Protein AF-A0A6G3SDF2-F1 (afdb_monomer_lite)

pLDDT: mean 78.61, std 18.71, range [36.88, 97.12]

Secondary structure (DSSP, 8-state):
---HHHHHHHHHHHHHHHTTSHHHHHHH-TT----TTTS--STT-HHHHHHHHHHHHHHHHHHTTSS---S-HHHHHHHHHHHHHHHHHHHHH-GGGHHHHHHHHHHHHHHHHSPPP---

Structure (mmCIF, N/CA/C/O backbone):
data_AF-A0A6G3SDF2-F1
#
_entry.id   AF-A0A6G3SDF2-F1
#
loop_
_atom_site.group_PDB
_atom_site.id
_atom_site.type_symbol
_atom_site.label_atom_id
_atom_site.label_alt_id
_atom_site.label_comp_id
_atom_site.label_asym_id
_atom_site.label_entity_id
_atom_site.label_seq_id
_atom_site.pdbx_PDB_ins_code
_atom_site.Cartn_x
_atom_site.Cartn_y
_atom_site.Cartn_z
_atom_site.occupancy
_atom_site.B_iso_or_equiv
_atom_site.auth_seq_id
_atom_site.auth_comp_id
_atom_site.auth_asym_id
_atom_site.auth_atom_id
_atom_site.pdbx_PDB_model_num
ATOM 1 N N . GLN A 1 1 ? -12.296 14.980 2.066 1.00 69.00 1 GLN A N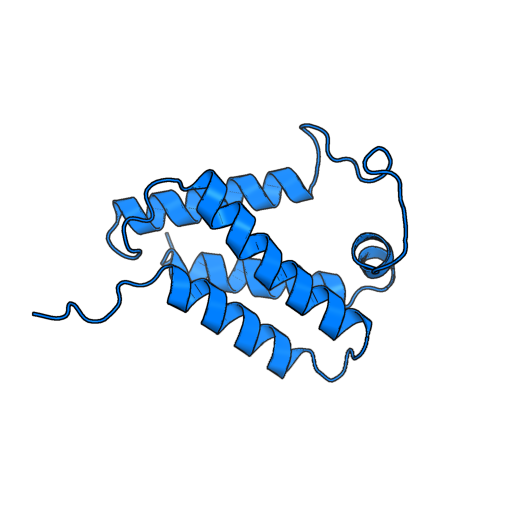 1
ATOM 2 C CA . GLN A 1 1 ? -11.162 14.096 1.736 1.00 69.00 1 GLN A CA 1
ATOM 3 C C . GLN A 1 1 ? -11.710 12.794 1.201 1.00 69.00 1 GLN A C 1
ATOM 5 O O . GLN A 1 1 ? -12.733 12.338 1.708 1.00 69.00 1 GLN A O 1
ATOM 10 N N . ASP A 1 2 ? -11.029 12.209 0.223 1.00 86.25 2 ASP A N 1
ATOM 11 C CA . ASP A 1 2 ? -11.375 10.892 -0.304 1.00 86.25 2 ASP A CA 1
ATOM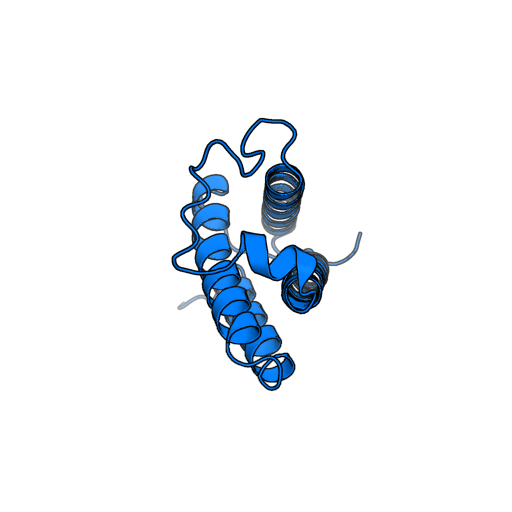 12 C C . ASP A 1 2 ? -11.320 9.805 0.788 1.00 86.25 2 ASP A C 1
ATOM 14 O O . ASP A 1 2 ? -10.647 9.981 1.820 1.00 86.25 2 ASP A O 1
ATOM 18 N N . PRO A 1 3 ? -12.034 8.680 0.602 1.00 92.94 3 PRO A N 1
ATOM 19 C CA . PRO A 1 3 ? -11.945 7.532 1.499 1.00 92.94 3 PRO A CA 1
ATOM 20 C C . PRO A 1 3 ? -10.492 7.083 1.690 1.00 92.94 3 PRO A C 1
ATOM 22 O O . PRO A 1 3 ? -9.693 7.108 0.750 1.00 92.94 3 PRO A O 1
ATOM 25 N N . ALA A 1 4 ? -10.129 6.655 2.898 1.00 92.19 4 ALA A N 1
ATOM 26 C CA . ALA A 1 4 ? -8.789 6.154 3.204 1.00 92.19 4 ALA A CA 1
ATOM 27 C C . ALA A 1 4 ? -8.423 4.971 2.299 1.00 92.19 4 ALA A C 1
ATOM 29 O O . ALA A 1 4 ? -7.331 4.937 1.739 1.00 92.19 4 ALA A O 1
ATOM 30 N N . ALA A 1 5 ? -9.379 4.070 2.049 1.00 92.25 5 ALA A N 1
ATOM 31 C CA . ALA A 1 5 ? -9.203 2.971 1.104 1.00 92.25 5 ALA A CA 1
ATOM 32 C C . ALA A 1 5 ? -8.868 3.462 -0.312 1.00 92.25 5 ALA A C 1
ATOM 34 O O . ALA A 1 5 ? -8.036 2.860 -0.979 1.00 92.25 5 ALA A O 1
ATOM 35 N N . GLN A 1 6 ? -9.494 4.549 -0.775 1.00 91.56 6 GLN A N 1
ATOM 36 C CA . GLN A 1 6 ? -9.240 5.099 -2.107 1.00 91.56 6 GLN A CA 1
ATOM 37 C C . GLN A 1 6 ? -7.842 5.717 -2.205 1.00 91.56 6 GLN A C 1
ATOM 39 O O . GLN A 1 6 ? -7.092 5.372 -3.113 1.00 91.56 6 GLN A O 1
ATOM 44 N N . ARG A 1 7 ? -7.454 6.530 -1.218 1.00 92.94 7 ARG A N 1
ATOM 45 C CA . ARG A 1 7 ? -6.099 7.097 -1.142 1.00 92.94 7 ARG A CA 1
ATOM 46 C C . ARG A 1 7 ? -5.026 6.010 -1.102 1.00 92.94 7 ARG A C 1
ATOM 48 O O . ARG A 1 7 ? -4.025 6.106 -1.802 1.00 92.94 7 ARG A O 1
ATOM 55 N N . LEU A 1 8 ? -5.252 4.934 -0.342 1.00 91.38 8 LEU A N 1
ATOM 56 C CA . LEU A 1 8 ? -4.317 3.808 -0.292 1.00 91.38 8 LEU A CA 1
ATOM 57 C C . LEU A 1 8 ? -4.190 3.108 -1.653 1.00 91.38 8 LEU A C 1
ATOM 59 O O . LEU A 1 8 ? -3.082 2.752 -2.043 1.00 91.38 8 LEU A O 1
ATOM 63 N N . ARG A 1 9 ? -5.297 2.944 -2.398 1.00 91.38 9 ARG A N 1
ATOM 64 C CA . ARG A 1 9 ? -5.264 2.383 -3.763 1.00 91.38 9 ARG A CA 1
ATOM 65 C C . ARG A 1 9 ? -4.377 3.203 -4.690 1.00 91.38 9 ARG A C 1
ATOM 67 O O . ARG A 1 9 ? -3.554 2.620 -5.386 1.00 91.38 9 ARG A O 1
ATOM 74 N N . GLU A 1 10 ? -4.536 4.519 -4.666 1.00 89.12 10 GLU A N 1
ATOM 75 C CA . GLU A 1 10 ? -3.771 5.443 -5.508 1.00 89.12 10 GLU A CA 1
ATOM 76 C C . GLU A 1 10 ? -2.276 5.400 -5.175 1.00 89.12 10 GLU A C 1
ATOM 78 O O . GLU A 1 10 ? -1.449 5.326 -6.082 1.00 89.12 10 GLU A O 1
ATOM 83 N N . ILE A 1 11 ? -1.921 5.349 -3.885 1.00 88.12 11 ILE A N 1
ATOM 84 C CA . ILE A 1 11 ? -0.525 5.194 -3.449 1.00 88.12 11 ILE A CA 1
ATOM 85 C C . ILE A 1 11 ? 0.057 3.867 -3.951 1.00 88.12 11 ILE A C 1
ATOM 87 O O . ILE A 1 11 ? 1.157 3.850 -4.504 1.00 88.12 11 ILE A O 1
ATOM 91 N N . ILE A 1 12 ? -0.668 2.756 -3.777 1.00 88.25 12 ILE A N 1
ATOM 92 C CA . ILE A 1 12 ? -0.218 1.428 -4.219 1.00 88.25 12 ILE A CA 1
ATOM 93 C C . ILE A 1 12 ? 0.041 1.425 -5.727 1.00 88.25 12 ILE A C 1
ATOM 95 O O . ILE A 1 12 ? 1.095 0.976 -6.174 1.00 88.25 12 ILE A O 1
ATOM 99 N N . GLU A 1 13 ? -0.911 1.930 -6.506 1.00 87.44 13 GLU A N 1
ATOM 100 C CA . GLU A 1 13 ? -0.826 1.957 -7.963 1.00 87.44 13 GLU A CA 1
ATOM 101 C C . GLU A 1 13 ? 0.334 2.832 -8.441 1.00 87.44 13 GLU A C 1
ATOM 103 O O . GLU A 1 13 ? 1.138 2.375 -9.252 1.00 87.44 13 GLU A O 1
ATOM 108 N N . ALA A 1 14 ? 0.507 4.021 -7.857 1.00 84.81 14 ALA A N 1
ATOM 109 C CA . ALA A 1 14 ? 1.626 4.904 -8.168 1.00 84.81 14 ALA A CA 1
ATOM 110 C C . ALA A 1 14 ? 2.987 4.252 -7.869 1.00 84.81 14 ALA A C 1
ATOM 112 O O . ALA A 1 14 ? 3.897 4.317 -8.696 1.00 84.81 14 ALA A O 1
ATOM 113 N N . VAL A 1 15 ? 3.134 3.582 -6.719 1.00 81.12 15 VAL A N 1
ATOM 114 C CA . VAL A 1 15 ? 4.386 2.901 -6.341 1.00 81.12 15 VAL A CA 1
ATOM 115 C C . VAL A 1 15 ? 4.691 1.731 -7.279 1.00 81.12 15 VAL A C 1
ATOM 117 O O . VAL A 1 15 ? 5.831 1.570 -7.718 1.00 81.12 15 VAL A O 1
ATOM 120 N N . LEU A 1 16 ? 3.692 0.914 -7.616 1.00 83.69 16 LEU A N 1
ATOM 121 C CA . LEU A 1 16 ? 3.897 -0.211 -8.530 1.00 83.69 16 LEU A CA 1
ATOM 122 C C . LEU A 1 16 ? 4.164 0.268 -9.957 1.00 83.69 16 LEU A C 1
ATOM 124 O O . LEU A 1 16 ? 5.027 -0.293 -10.629 1.00 83.69 16 LEU A O 1
ATOM 128 N N . GLN A 1 17 ? 3.487 1.318 -10.419 1.00 82.12 17 GLN A N 1
ATOM 129 C CA . GLN A 1 17 ? 3.744 1.906 -11.731 1.00 82.12 17 GLN A CA 1
ATOM 130 C C . GLN A 1 17 ? 5.161 2.479 -11.804 1.00 82.12 17 GLN A C 1
ATOM 132 O O . GLN A 1 17 ? 5.869 2.228 -12.776 1.00 82.12 17 GLN A O 1
ATOM 137 N N . ALA A 1 18 ? 5.628 3.139 -10.744 1.00 75.31 18 ALA A N 1
ATOM 138 C CA . ALA A 1 18 ? 7.008 3.597 -10.638 1.00 75.31 18 ALA A CA 1
ATOM 139 C C . ALA A 1 18 ? 8.018 2.434 -10.733 1.00 75.31 18 ALA A C 1
ATOM 141 O O . ALA A 1 18 ? 9.088 2.592 -11.309 1.00 75.31 18 ALA A O 1
ATOM 142 N N . SER A 1 19 ? 7.669 1.231 -10.262 1.00 69.50 19 SER A N 1
ATOM 143 C CA . SER A 1 19 ? 8.531 0.044 -10.403 1.00 69.50 19 SER A CA 1
ATOM 144 C C . SER A 1 19 ? 8.641 -0.512 -11.833 1.00 69.50 19 SER A C 1
ATOM 146 O O . SER A 1 19 ? 9.451 -1.403 -12.080 1.00 69.50 19 SER A O 1
ATOM 148 N N . THR A 1 20 ? 7.868 0.009 -12.792 1.00 71.62 20 THR A N 1
ATOM 149 C CA . THR A 1 20 ? 8.057 -0.290 -14.225 1.00 71.62 20 THR A CA 1
AT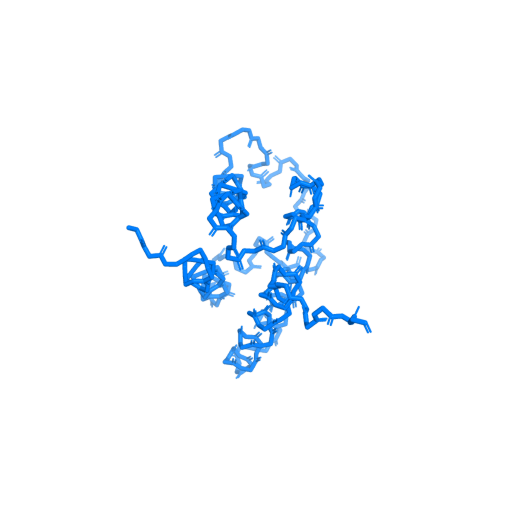OM 150 C C . THR A 1 20 ? 9.140 0.569 -14.878 1.00 71.62 20 THR A C 1
ATOM 152 O O . THR A 1 20 ? 9.598 0.225 -15.963 1.00 71.62 20 THR A O 1
ATOM 155 N N . ASP A 1 21 ? 9.574 1.649 -14.222 1.00 70.56 21 ASP A N 1
ATOM 156 C CA . ASP A 1 21 ? 10.656 2.502 -14.707 1.00 70.56 21 ASP A CA 1
ATOM 157 C C . ASP A 1 21 ? 12.011 1.827 -14.443 1.00 70.56 21 ASP A C 1
ATOM 159 O O . ASP A 1 21 ? 12.365 1.539 -13.293 1.00 70.56 21 ASP A O 1
ATOM 163 N N . ASP A 1 22 ? 12.780 1.585 -15.507 1.00 58.84 22 ASP A N 1
ATOM 164 C CA . ASP A 1 22 ? 14.103 0.951 -15.455 1.00 58.84 22 ASP A CA 1
ATOM 165 C C . ASP A 1 22 ? 15.065 1.661 -14.481 1.00 58.84 22 ASP A C 1
ATOM 167 O O . ASP A 1 22 ? 15.895 1.008 -13.840 1.00 58.84 22 ASP A O 1
ATOM 171 N N . ALA A 1 23 ? 14.939 2.984 -14.312 1.00 60.78 23 ALA A N 1
ATOM 172 C CA . ALA A 1 23 ? 15.759 3.753 -13.376 1.00 60.78 23 ALA A CA 1
ATOM 173 C C . ALA A 1 23 ? 15.409 3.456 -11.908 1.00 60.78 23 ALA A C 1
ATOM 175 O O . ALA A 1 23 ? 16.286 3.476 -11.041 1.00 60.78 23 ALA A O 1
ATOM 176 N N . LEU A 1 24 ? 14.143 3.142 -11.624 1.00 58.56 24 LEU A N 1
ATOM 177 C CA . LEU A 1 24 ? 13.659 2.825 -10.280 1.00 58.56 24 LEU A CA 1
ATOM 178 C C . LEU A 1 24 ? 13.775 1.332 -9.957 1.00 58.56 24 LEU A C 1
ATOM 180 O O . LEU A 1 24 ? 13.971 0.983 -8.793 1.00 58.56 24 LEU A O 1
ATOM 184 N N . GLN A 1 25 ? 13.763 0.443 -10.957 1.00 57.81 25 GLN A N 1
ATOM 185 C CA . GLN A 1 25 ? 13.995 -0.996 -10.761 1.00 57.81 25 GLN A CA 1
ATOM 186 C C . GLN A 1 25 ? 15.353 -1.326 -10.131 1.00 57.81 25 GLN A C 1
ATOM 188 O O . GLN A 1 25 ? 15.481 -2.347 -9.450 1.00 57.81 25 GLN A O 1
ATOM 193 N N . LEU A 1 26 ? 16.359 -0.467 -10.309 1.00 56.88 26 LEU A N 1
ATOM 194 C CA . LEU A 1 26 ? 17.665 -0.617 -9.659 1.00 56.88 26 LEU A CA 1
ATOM 195 C C . LEU A 1 26 ? 17.571 -0.556 -8.127 1.00 56.88 26 LEU A C 1
ATOM 197 O O . LEU A 1 26 ? 18.359 -1.209 -7.448 1.00 56.88 26 LEU A O 1
ATOM 201 N N . ILE A 1 27 ? 16.581 0.158 -7.585 1.00 55.09 27 ILE A N 1
ATOM 202 C CA . ILE A 1 27 ? 16.352 0.291 -6.140 1.00 55.09 27 ILE A CA 1
ATOM 203 C C . ILE A 1 27 ? 15.650 -0.956 -5.568 1.00 55.09 27 ILE A C 1
ATOM 205 O O . ILE A 1 27 ? 15.825 -1.287 -4.398 1.00 55.09 27 ILE A O 1
ATOM 209 N N . PHE A 1 28 ? 14.883 -1.683 -6.390 1.00 53.47 28 PHE A N 1
ATOM 210 C CA . PHE A 1 28 ? 14.035 -2.805 -5.957 1.00 53.47 28 PHE A CA 1
ATOM 211 C C . PHE A 1 28 ? 14.560 -4.195 -6.355 1.00 53.47 28 PHE A C 1
ATOM 213 O O . PHE A 1 28 ? 13.877 -5.197 -6.139 1.00 53.47 28 PHE A O 1
ATOM 220 N N . ARG A 1 29 ? 15.754 -4.291 -6.955 1.00 50.56 29 ARG A N 1
ATOM 221 C CA . ARG A 1 29 ? 16.294 -5.554 -7.480 1.00 50.56 29 ARG A CA 1
ATOM 222 C C . ARG A 1 29 ? 16.803 -6.480 -6.357 1.00 50.56 29 ARG A C 1
ATOM 224 O O . ARG A 1 29 ? 17.720 -6.097 -5.627 1.00 50.56 29 ARG A O 1
ATOM 231 N N . PRO A 1 30 ? 16.318 -7.733 -6.246 1.00 43.12 30 PRO A N 1
ATOM 232 C CA . PRO A 1 30 ? 16.881 -8.694 -5.303 1.00 43.12 30 PRO A CA 1
ATOM 233 C C . PRO A 1 30 ? 18.305 -9.079 -5.735 1.00 43.12 30 PRO A C 1
ATOM 235 O O . PRO A 1 30 ? 18.522 -9.504 -6.869 1.00 43.12 30 PRO A O 1
ATOM 238 N N . GLY A 1 31 ? 19.283 -8.908 -4.840 1.00 39.19 31 GLY A N 1
ATOM 239 C CA . GLY A 1 31 ? 20.705 -9.177 -5.105 1.00 39.19 31 GLY A CA 1
ATOM 240 C C . GLY A 1 31 ? 21.542 -7.949 -5.481 1.00 39.19 31 GLY A C 1
ATOM 241 O O . GLY A 1 31 ? 22.768 -8.051 -5.513 1.00 39.19 31 GLY A O 1
ATOM 242 N N . PHE A 1 32 ? 20.926 -6.777 -5.681 1.00 39.75 32 PHE A N 1
ATOM 243 C CA . PHE A 1 32 ? 21.651 -5.514 -5.558 1.00 39.75 32 PHE A CA 1
ATOM 244 C C . PHE A 1 32 ? 21.824 -5.224 -4.066 1.00 39.75 32 PHE A C 1
ATOM 246 O O . PHE A 1 32 ? 20.971 -4.622 -3.421 1.00 39.75 32 PHE A O 1
ATOM 253 N N . ASN A 1 33 ? 22.948 -5.672 -3.508 1.00 39.62 33 ASN A N 1
ATOM 254 C CA . ASN A 1 33 ? 23.480 -5.098 -2.279 1.00 39.62 33 ASN A CA 1
ATOM 255 C C . ASN A 1 33 ? 23.961 -3.673 -2.597 1.00 39.62 33 ASN A C 1
ATOM 257 O O . ASN A 1 33 ? 25.162 -3.415 -2.589 1.00 39.62 33 ASN A O 1
ATOM 261 N N . LEU A 1 34 ? 23.045 -2.742 -2.878 1.00 39.91 34 LEU A N 1
ATOM 262 C CA . LEU A 1 34 ? 23.302 -1.386 -2.420 1.00 39.91 34 LEU A CA 1
ATOM 263 C C . LEU A 1 34 ? 23.380 -1.543 -0.901 1.00 39.91 34 LEU A C 1
ATOM 265 O O . LEU A 1 34 ? 22.408 -2.021 -0.301 1.00 39.91 34 LEU A O 1
ATOM 269 N N . PRO A 1 35 ? 24.534 -1.285 -0.263 1.00 36.88 35 PRO A N 1
ATOM 270 C CA . PRO A 1 35 ? 24.565 -1.284 1.184 1.00 36.88 35 PRO A CA 1
ATOM 271 C C . PRO A 1 35 ? 23.443 -0.343 1.632 1.00 36.88 35 PRO A C 1
ATOM 273 O O . PRO A 1 35 ? 23.179 0.663 0.977 1.00 36.88 35 PRO A O 1
ATOM 276 N N . VAL A 1 36 ? 22.743 -0.671 2.716 1.00 46.97 36 VAL A N 1
ATOM 277 C CA . VAL A 1 36 ? 21.608 0.118 3.248 1.00 46.97 36 VAL A CA 1
ATOM 278 C C . VAL A 1 36 ? 21.960 1.619 3.417 1.00 46.97 36 VAL A C 1
ATOM 280 O O . VAL A 1 36 ? 21.083 2.459 3.567 1.00 46.97 36 VAL A O 1
ATOM 283 N N . THR A 1 37 ? 23.250 1.960 3.338 1.00 39.59 37 THR A N 1
ATOM 284 C CA . THR A 1 37 ? 23.856 3.292 3.276 1.00 39.59 37 THR A CA 1
ATOM 285 C C . THR A 1 37 ? 23.752 4.057 1.942 1.00 39.59 37 THR A C 1
ATOM 287 O O . THR A 1 37 ? 23.987 5.260 1.965 1.00 39.59 37 THR A O 1
ATOM 290 N N . GLU A 1 38 ? 23.454 3.429 0.797 1.00 40.91 38 GLU A N 1
ATOM 291 C CA . GLU A 1 38 ? 23.396 4.092 -0.530 1.00 40.91 38 GLU A CA 1
ATOM 292 C C . GLU A 1 38 ? 21.978 4.292 -1.076 1.00 40.91 38 GLU A C 1
ATOM 294 O O . GLU A 1 38 ? 21.756 5.154 -1.926 1.00 40.91 38 GLU A O 1
ATOM 299 N N . VAL A 1 39 ? 20.989 3.573 -0.544 1.00 47.28 39 VAL A N 1
ATOM 300 C CA . VAL A 1 39 ? 19.621 4.096 -0.570 1.00 47.28 39 VAL A CA 1
ATOM 301 C C . VAL A 1 39 ? 19.617 5.213 0.470 1.00 47.28 39 VAL A C 1
ATOM 303 O O . VAL A 1 39 ? 20.056 4.959 1.594 1.00 47.28 39 VAL A O 1
ATOM 306 N N . PRO A 1 40 ? 19.174 6.446 0.164 1.00 45.44 40 PRO A N 1
ATOM 307 C CA . PRO A 1 40 ? 18.993 7.449 1.199 1.00 45.44 40 PRO A CA 1
ATOM 308 C C . PRO A 1 40 ? 17.886 6.921 2.112 1.00 45.44 40 PRO A C 1
ATOM 310 O O . PRO A 1 40 ? 16.723 7.159 1.853 1.00 45.44 40 PRO A O 1
ATOM 313 N N . MET A 1 41 ? 18.234 6.120 3.120 1.00 42.78 41 MET A N 1
ATOM 314 C CA . MET A 1 41 ? 17.354 5.561 4.157 1.00 42.78 41 MET A CA 1
ATOM 315 C C . MET A 1 41 ? 17.314 6.486 5.383 1.00 42.78 41 MET A C 1
ATOM 317 O O . MET A 1 41 ? 16.754 6.150 6.424 1.00 42.78 41 MET A O 1
ATOM 321 N N . GLY A 1 42 ? 17.938 7.662 5.263 1.00 43.09 42 GLY A N 1
ATOM 322 C CA . GLY A 1 42 ? 17.906 8.724 6.255 1.00 43.09 42 GLY A CA 1
ATOM 323 C C . GLY A 1 42 ? 16.525 9.384 6.375 1.00 43.09 42 GLY A C 1
ATOM 324 O O . GLY A 1 42 ? 15.592 9.050 5.642 1.00 43.09 42 GLY A O 1
ATOM 325 N N . PRO A 1 43 ? 16.372 10.337 7.308 1.00 45.88 43 PRO A N 1
ATOM 326 C CA . PRO A 1 43 ? 15.132 11.097 7.495 1.00 45.88 43 PRO A CA 1
ATOM 327 C C . PRO A 1 43 ? 14.602 11.764 6.218 1.00 45.88 43 PRO A C 1
ATOM 329 O O . PRO A 1 43 ? 13.390 11.893 6.088 1.00 45.88 43 PRO A O 1
ATOM 332 N N . ASP A 1 44 ? 15.476 12.062 5.256 1.00 50.12 44 ASP A N 1
ATOM 333 C CA . ASP A 1 44 ? 15.136 12.719 3.988 1.00 50.12 44 ASP A CA 1
ATOM 334 C C . ASP A 1 44 ? 14.877 11.741 2.820 1.00 50.12 44 ASP A C 1
ATOM 336 O O . ASP A 1 44 ? 14.893 12.126 1.651 1.00 50.12 44 ASP A O 1
ATOM 340 N N . SER A 1 45 ? 14.656 10.453 3.109 1.00 52.81 45 SER A N 1
ATOM 341 C CA . SER A 1 45 ? 14.338 9.449 2.091 1.00 52.81 45 SER A CA 1
ATOM 342 C C . SER A 1 45 ? 12.985 9.707 1.414 1.00 52.81 45 SER A C 1
ATOM 344 O O . SER A 1 45 ? 11.974 9.804 2.121 1.00 52.81 45 SER A O 1
ATOM 346 N N . PRO A 1 46 ? 12.887 9.663 0.072 1.00 61.38 46 PRO A N 1
ATOM 347 C CA . PRO A 1 46 ? 11.591 9.678 -0.609 1.00 61.38 46 PRO A CA 1
ATOM 348 C C . PRO A 1 46 ? 10.715 8.473 -0.219 1.00 61.38 46 PRO A C 1
ATOM 350 O O . PRO A 1 46 ? 9.495 8.598 -0.146 1.00 61.38 46 PRO A O 1
ATOM 353 N N . PHE A 1 47 ? 11.319 7.331 0.133 1.00 64.62 47 PHE A N 1
ATOM 354 C CA . PHE A 1 47 ? 10.588 6.167 0.646 1.00 64.62 47 PHE A CA 1
ATOM 355 C C . PHE A 1 47 ? 9.999 6.413 2.030 1.00 64.62 47 PHE A C 1
ATOM 357 O O . PHE A 1 47 ? 8.869 6.014 2.299 1.00 64.62 47 PHE A O 1
ATOM 364 N N . ARG A 1 48 ? 10.728 7.114 2.902 1.00 67.62 48 ARG A N 1
ATOM 365 C CA . ARG A 1 48 ? 10.227 7.460 4.234 1.00 67.62 48 ARG A CA 1
ATOM 366 C C . ARG A 1 48 ? 9.051 8.428 4.150 1.00 67.62 48 ARG A C 1
ATOM 368 O O . ARG A 1 48 ? 8.091 8.249 4.888 1.00 67.62 48 ARG A O 1
ATOM 375 N N . ALA A 1 49 ? 9.088 9.396 3.233 1.00 69.62 49 ALA A N 1
ATOM 376 C CA . ALA A 1 49 ? 7.960 10.298 3.000 1.00 69.62 49 ALA A CA 1
ATOM 377 C C . ALA A 1 49 ? 6.690 9.535 2.572 1.00 69.62 49 ALA A C 1
ATOM 379 O O . ALA A 1 49 ? 5.605 9.819 3.076 1.00 69.62 49 ALA A O 1
ATOM 380 N N . ILE A 1 50 ? 6.832 8.521 1.708 1.00 76.06 50 ILE A N 1
ATOM 381 C CA . ILE A 1 50 ? 5.721 7.638 1.320 1.00 76.06 50 ILE A CA 1
ATOM 382 C C . ILE A 1 50 ? 5.223 6.834 2.526 1.00 76.06 50 ILE A C 1
ATOM 384 O O . ILE A 1 50 ? 4.018 6.771 2.748 1.00 76.06 50 ILE A O 1
ATOM 388 N N . MET A 1 51 ? 6.122 6.262 3.331 1.00 77.38 51 MET A N 1
ATOM 389 C CA . MET A 1 51 ? 5.749 5.483 4.519 1.00 77.38 51 MET A CA 1
ATOM 390 C C . MET A 1 51 ? 4.991 6.327 5.547 1.00 77.38 51 MET A C 1
ATOM 392 O O . MET A 1 51 ? 3.926 5.915 5.993 1.00 77.38 51 MET A O 1
ATOM 396 N N . VAL A 1 52 ? 5.475 7.536 5.848 1.00 82.38 52 VAL A N 1
ATOM 397 C CA . VAL A 1 52 ? 4.780 8.491 6.728 1.00 82.38 52 VAL A CA 1
ATOM 398 C C . VAL A 1 52 ? 3.390 8.808 6.182 1.00 82.38 52 VAL A C 1
ATOM 400 O O . VAL A 1 52 ? 2.411 8.766 6.922 1.00 82.38 52 VAL A O 1
ATOM 403 N N . HIS A 1 53 ? 3.278 9.052 4.875 1.00 84.31 53 HIS A N 1
ATOM 404 C CA . HIS A 1 53 ? 1.985 9.323 4.260 1.00 84.31 53 HIS A CA 1
ATOM 405 C C . HIS A 1 53 ? 1.026 8.125 4.351 1.00 84.31 53 HIS A C 1
ATOM 407 O O . HIS A 1 53 ? -0.151 8.304 4.656 1.00 84.31 53 HIS A O 1
ATOM 413 N N . VAL A 1 54 ? 1.513 6.898 4.137 1.00 89.12 54 VAL A N 1
ATOM 414 C CA . VAL A 1 54 ? 0.708 5.677 4.299 1.00 89.12 54 VAL A CA 1
ATOM 415 C C . VAL A 1 54 ? 0.258 5.511 5.749 1.00 89.12 54 VAL A C 1
ATOM 417 O O . VAL A 1 54 ? -0.918 5.228 5.978 1.00 89.12 54 VAL A O 1
ATOM 420 N N . GLU A 1 55 ? 1.142 5.730 6.725 1.00 93.06 55 GLU A N 1
ATOM 421 C CA . GLU A 1 55 ? 0.769 5.699 8.142 1.00 93.06 55 GLU A CA 1
ATOM 422 C C . GLU A 1 55 ? -0.338 6.709 8.464 1.00 93.06 55 GLU A C 1
ATOM 424 O O . GLU A 1 55 ? -1.295 6.362 9.156 1.00 93.06 55 GLU A O 1
ATOM 429 N N . ASP A 1 56 ? -0.253 7.931 7.935 1.00 93.25 56 ASP A N 1
ATOM 430 C CA . ASP A 1 56 ? -1.278 8.957 8.139 1.00 93.25 56 ASP A CA 1
ATOM 431 C C . ASP A 1 56 ? -2.626 8.552 7.534 1.00 93.25 56 ASP A C 1
ATOM 433 O O . ASP A 1 56 ? -3.669 8.735 8.167 1.00 93.25 56 ASP A O 1
ATOM 437 N N . VAL A 1 57 ? -2.630 7.942 6.343 1.00 94.25 57 VAL A N 1
ATOM 438 C CA . VAL A 1 57 ? -3.866 7.428 5.731 1.00 94.25 57 VAL A CA 1
ATOM 439 C C . VAL A 1 57 ? -4.450 6.274 6.550 1.00 94.25 57 VAL A C 1
ATOM 441 O O . VAL A 1 57 ? -5.671 6.209 6.709 1.00 94.25 57 VAL A O 1
ATOM 444 N N . VAL A 1 58 ? -3.616 5.385 7.103 1.00 94.75 58 VAL A N 1
ATOM 445 C CA . VAL A 1 58 ? -4.077 4.295 7.979 1.00 94.75 58 VAL A CA 1
ATOM 446 C C . VAL A 1 58 ? -4.686 4.855 9.265 1.00 94.75 58 VAL A C 1
ATOM 448 O O . VAL A 1 58 ? -5.804 4.473 9.613 1.00 94.75 58 VAL A O 1
ATOM 451 N N . ARG A 1 59 ? -4.014 5.806 9.928 1.00 95.25 59 ARG A N 1
ATOM 452 C CA . ARG A 1 59 ? -4.530 6.465 11.142 1.00 95.25 59 ARG A CA 1
ATOM 453 C C . ARG A 1 59 ? -5.853 7.180 10.885 1.00 95.25 59 ARG A C 1
ATOM 455 O O . ARG A 1 59 ? -6.784 7.024 11.671 1.00 95.25 59 ARG A O 1
ATOM 462 N N . ASP A 1 60 ? -5.963 7.923 9.785 1.00 95.00 60 ASP A N 1
ATOM 463 C CA . ASP A 1 60 ? -7.208 8.612 9.423 1.00 95.00 60 ASP A CA 1
ATOM 464 C C . ASP A 1 60 ? -8.335 7.615 9.115 1.00 95.00 60 ASP A C 1
ATOM 466 O O . ASP A 1 60 ? -9.462 7.775 9.584 1.00 95.00 60 ASP A O 1
ATOM 470 N N . GLY A 1 61 ? -8.031 6.537 8.387 1.00 94.12 61 GLY A N 1
ATOM 471 C CA . GLY A 1 61 ? -8.992 5.468 8.118 1.00 94.12 61 GLY A CA 1
ATOM 472 C C . GLY A 1 61 ? -9.497 4.792 9.395 1.00 94.12 61 GLY A C 1
ATOM 473 O O . GLY A 1 61 ? -10.695 4.531 9.508 1.00 94.12 61 GLY A O 1
ATOM 474 N N . MET A 1 62 ? -8.625 4.571 10.382 1.00 94.88 62 MET A N 1
ATOM 475 C CA . MET A 1 62 ? -9.015 4.068 11.705 1.00 94.88 62 MET A CA 1
ATOM 476 C C . MET A 1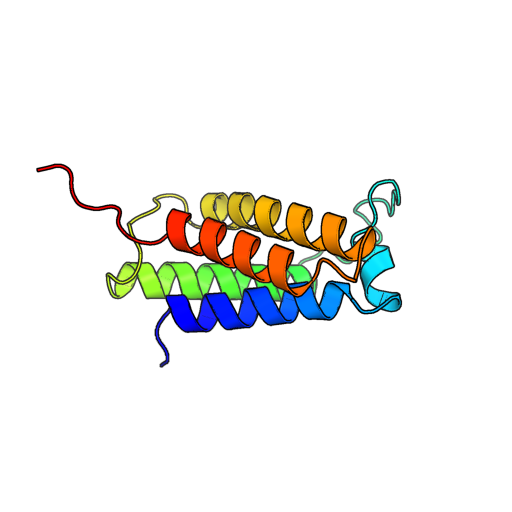 62 ? -9.893 5.073 12.458 1.00 94.88 62 MET A C 1
ATOM 478 O O . MET A 1 62 ? -10.958 4.706 12.952 1.00 94.88 62 MET A O 1
ATOM 482 N N . ALA A 1 63 ? -9.487 6.346 12.511 1.00 94.25 63 ALA A N 1
ATOM 483 C CA . ALA A 1 63 ? -10.223 7.403 13.208 1.00 94.25 63 ALA A CA 1
ATOM 484 C C . ALA A 1 63 ? -11.638 7.612 12.638 1.00 94.25 63 ALA A C 1
ATOM 486 O O . ALA A 1 63 ? -12.564 7.967 13.366 1.00 94.25 63 ALA A O 1
ATOM 487 N N . ARG A 1 64 ? -11.813 7.356 11.338 1.00 92.12 64 ARG A N 1
ATOM 488 C CA . ARG A 1 64 ? -13.092 7.457 10.621 1.0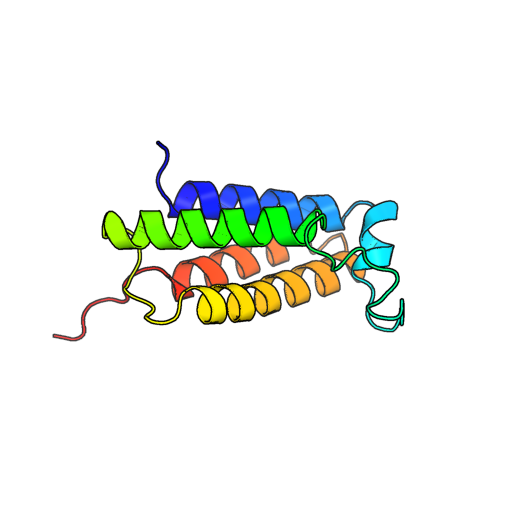0 92.12 64 ARG A CA 1
ATOM 489 C C . ARG A 1 64 ? -13.895 6.152 10.604 1.00 92.12 64 ARG A C 1
ATOM 491 O O . ARG A 1 64 ? -14.991 6.132 10.051 1.00 92.12 64 ARG A O 1
ATOM 498 N N . GLY A 1 65 ? -13.370 5.072 11.188 1.00 92.25 65 GLY A N 1
ATOM 499 C CA . GLY A 1 65 ? -14.011 3.754 11.209 1.00 92.25 65 GLY A CA 1
ATOM 500 C C . GLY A 1 65 ? -14.029 3.028 9.858 1.00 92.25 65 GLY A C 1
ATOM 501 O O . GLY A 1 65 ? -14.741 2.038 9.713 1.00 92.25 65 GLY A O 1
ATOM 502 N N . GLU A 1 66 ? -13.261 3.502 8.875 1.00 93.50 66 GLU A N 1
ATOM 503 C CA . GLU A 1 66 ? -13.115 2.870 7.557 1.00 93.50 66 GLU A CA 1
ATOM 504 C C . GLU A 1 66 ? -12.177 1.657 7.607 1.00 93.50 66 GLU A C 1
ATOM 506 O O . GLU A 1 66 ? -12.377 0.679 6.884 1.00 93.50 66 GLU A O 1
ATOM 511 N N . PHE A 1 67 ? -11.164 1.712 8.475 1.00 95.00 67 PHE A N 1
ATOM 512 C CA . PHE A 1 67 ? -10.250 0.609 8.751 1.00 95.00 67 PHE A CA 1
ATOM 513 C C . PHE A 1 67 ? -10.482 0.042 10.151 1.00 95.00 67 PHE A C 1
ATOM 515 O O . PHE A 1 67 ? -10.967 0.723 11.058 1.00 95.00 67 PHE A O 1
ATOM 522 N N . ARG A 1 68 ? -10.143 -1.236 10.323 1.00 94.12 68 ARG A N 1
ATOM 523 C CA . ARG A 1 68 ? -10.100 -1.879 11.636 1.00 94.12 68 ARG A CA 1
ATOM 524 C C . ARG A 1 68 ? -8.991 -1.264 12.484 1.00 94.12 68 ARG A C 1
ATOM 526 O O . ARG A 1 68 ? -8.005 -0.761 11.949 1.00 94.12 68 ARG A O 1
ATOM 533 N N . ASP A 1 69 ? -9.133 -1.365 13.799 1.00 94.38 69 ASP A N 1
ATOM 534 C CA . ASP A 1 69 ? -8.028 -1.056 14.698 1.00 94.38 69 ASP A CA 1
ATOM 535 C C . ASP A 1 69 ? -6.926 -2.113 14.524 1.00 94.38 69 ASP A C 1
ATOM 537 O O . ASP A 1 69 ? -7.167 -3.313 14.679 1.00 94.38 69 ASP A O 1
ATOM 541 N N . VAL A 1 70 ? -5.737 -1.662 14.128 1.00 93.38 70 VAL A N 1
ATOM 542 C CA . VAL A 1 70 ? -4.555 -2.509 13.919 1.00 93.38 70 VAL A CA 1
ATOM 543 C C . VAL A 1 70 ? -3.585 -2.466 15.105 1.00 93.38 70 VAL A C 1
ATOM 545 O O . VAL A 1 70 ? -2.588 -3.187 15.091 1.00 93.38 70 VAL A O 1
ATOM 548 N N . GLY A 1 71 ? -3.866 -1.659 16.136 1.00 92.75 71 GLY A N 1
ATOM 549 C CA . GLY A 1 71 ? -3.007 -1.464 17.301 1.00 92.75 71 GLY A CA 1
ATOM 550 C C . GLY A 1 71 ? -1.714 -0.722 16.955 1.00 92.75 71 GLY A C 1
ATOM 551 O O . GLY A 1 71 ? -1.643 0.503 17.042 1.00 92.75 71 GLY A O 1
ATOM 552 N N . ASP A 1 72 ? -0.685 -1.466 16.553 1.00 94.62 72 ASP A N 1
ATOM 553 C CA . ASP A 1 72 ? 0.624 -0.922 16.183 1.00 94.62 72 ASP A CA 1
ATOM 554 C C . ASP A 1 72 ? 0.636 -0.516 14.700 1.00 94.62 72 ASP A C 1
ATOM 556 O O . ASP A 1 72 ? 0.897 -1.324 13.805 1.00 94.62 72 ASP A O 1
ATOM 560 N N . VAL A 1 73 ? 0.298 0.750 14.433 1.00 93.81 73 VAL A N 1
ATOM 561 C CA . VAL A 1 73 ? 0.252 1.297 13.067 1.00 93.81 73 VAL A CA 1
ATOM 562 C C . VAL A 1 73 ? 1.617 1.241 12.366 1.00 93.81 73 VAL A C 1
ATOM 564 O O . VAL A 1 73 ? 1.643 0.760 11.232 1.00 93.81 73 VAL A O 1
ATOM 567 N N . PRO A 1 74 ? 2.738 1.685 12.975 1.00 90.19 74 PRO A N 1
ATOM 568 C CA . PRO A 1 74 ? 4.059 1.543 12.360 1.00 90.19 74 PRO A CA 1
ATOM 569 C C . PRO A 1 74 ? 4.375 0.108 11.922 1.00 90.19 74 PRO A C 1
ATOM 571 O O . PRO A 1 74 ? 4.737 -0.107 10.763 1.00 90.19 74 PRO A O 1
ATOM 574 N N . LEU A 1 75 ? 4.158 -0.881 12.797 1.00 91.50 75 LEU A N 1
ATOM 575 C CA . LEU A 1 75 ? 4.382 -2.288 12.456 1.00 91.50 75 LEU A CA 1
ATOM 576 C C . LEU A 1 75 ? 3.447 -2.760 11.335 1.00 91.50 75 LEU A C 1
ATOM 578 O O . LEU A 1 75 ? 3.880 -3.454 10.415 1.00 91.50 75 LEU A O 1
ATOM 582 N N . ALA A 1 76 ? 2.166 -2.384 11.380 1.00 93.38 76 ALA A N 1
ATOM 583 C CA . ALA A 1 76 ? 1.215 -2.737 10.331 1.00 93.38 76 ALA A CA 1
ATOM 584 C C . ALA A 1 76 ? 1.669 -2.203 8.963 1.00 93.38 76 ALA A C 1
ATOM 586 O O . ALA A 1 76 ? 1.656 -2.943 7.980 1.00 93.38 76 ALA A O 1
ATOM 587 N N . VAL A 1 77 ? 2.123 -0.951 8.894 1.00 90.62 77 VAL A N 1
ATOM 588 C CA . VAL A 1 77 ? 2.624 -0.356 7.647 1.00 90.62 77 VAL A CA 1
ATOM 589 C C . VAL A 1 77 ? 3.930 -1.016 7.193 1.00 90.62 77 VAL A C 1
ATOM 591 O O . VAL A 1 77 ? 4.087 -1.276 5.998 1.00 90.62 77 VAL A O 1
ATOM 594 N N . GLU A 1 78 ? 4.829 -1.379 8.111 1.00 87.88 78 GLU A N 1
ATOM 595 C CA . GLU A 1 78 ? 6.037 -2.151 7.790 1.00 87.88 78 GLU A CA 1
ATOM 596 C C . GLU A 1 78 ? 5.693 -3.510 7.155 1.00 87.88 78 GLU A C 1
ATOM 598 O O . GLU A 1 78 ? 6.229 -3.857 6.100 1.00 87.88 78 GLU A O 1
ATOM 603 N N . LEU A 1 79 ? 4.731 -4.250 7.710 1.00 92.19 79 LEU A N 1
ATOM 604 C CA . LEU A 1 79 ? 4.279 -5.526 7.144 1.00 92.19 79 LEU A CA 1
ATOM 605 C C . LEU A 1 79 ? 3.651 -5.355 5.751 1.00 92.19 79 LEU A C 1
ATOM 607 O O . LEU A 1 79 ? 3.948 -6.124 4.832 1.00 92.19 79 LEU A O 1
ATOM 611 N N . LEU A 1 80 ? 2.824 -4.323 5.563 1.00 91.25 80 LEU A N 1
ATOM 612 C CA . LEU A 1 80 ? 2.225 -3.998 4.264 1.00 91.25 80 LEU A CA 1
ATOM 613 C C . LEU A 1 80 ? 3.283 -3.607 3.223 1.00 91.25 80 LEU A C 1
ATOM 615 O O . LEU A 1 80 ? 3.142 -3.948 2.045 1.00 91.25 80 LEU A O 1
ATOM 619 N N . SER A 1 81 ? 4.377 -2.968 3.644 1.00 85.12 81 SER A N 1
ATOM 620 C CA . SER A 1 81 ? 5.512 -2.674 2.763 1.00 85.12 81 SER A CA 1
ATOM 621 C C . SER A 1 81 ? 6.161 -3.950 2.202 1.00 85.12 81 SER A C 1
ATOM 623 O O . SER A 1 81 ? 6.607 -3.962 1.053 1.00 85.12 81 SER A O 1
ATOM 625 N N . GLY A 1 82 ? 6.122 -5.061 2.948 1.00 86.06 82 GLY A N 1
ATOM 626 C CA . GLY A 1 82 ? 6.556 -6.374 2.467 1.00 86.06 82 GLY A CA 1
ATOM 627 C C . GLY A 1 82 ? 5.706 -6.896 1.303 1.00 86.06 82 GLY A C 1
ATOM 628 O O . GLY A 1 82 ? 6.246 -7.412 0.323 1.00 86.06 82 GLY A O 1
ATOM 629 N N . VAL A 1 83 ? 4.383 -6.698 1.357 1.00 92.00 83 VAL A N 1
ATOM 630 C CA . VAL A 1 83 ? 3.461 -7.049 0.259 1.00 92.00 83 VAL A CA 1
ATOM 631 C C . VAL A 1 83 ? 3.757 -6.205 -0.983 1.00 92.00 83 VAL A C 1
ATOM 633 O O . VAL A 1 83 ? 3.815 -6.731 -2.098 1.00 92.00 83 VAL A O 1
ATOM 636 N N . MET A 1 84 ? 3.992 -4.904 -0.792 1.00 87.69 84 MET A N 1
ATOM 637 C CA . MET A 1 84 ? 4.375 -3.989 -1.870 1.00 87.69 84 MET A CA 1
ATOM 638 C C . MET A 1 84 ? 5.681 -4.422 -2.536 1.00 87.69 84 MET A C 1
ATOM 640 O O . MET A 1 84 ? 5.729 -4.537 -3.760 1.00 87.69 84 MET A O 1
ATOM 644 N N . ARG A 1 85 ? 6.709 -4.734 -1.739 1.00 84.50 85 ARG A N 1
ATOM 645 C CA . ARG A 1 85 ? 8.009 -5.211 -2.224 1.00 84.50 85 ARG A CA 1
ATOM 646 C C . ARG A 1 85 ? 7.890 -6.500 -3.037 1.00 84.50 85 ARG A C 1
ATOM 648 O O . ARG A 1 85 ? 8.482 -6.606 -4.104 1.00 84.50 85 ARG A O 1
ATOM 655 N N . ALA A 1 86 ? 7.096 -7.467 -2.580 1.00 87.62 86 ALA A N 1
ATOM 656 C CA . ALA A 1 86 ? 6.862 -8.690 -3.347 1.00 87.62 86 ALA A CA 1
ATOM 657 C C . ALA A 1 86 ? 6.208 -8.399 -4.716 1.00 87.62 86 ALA A C 1
ATOM 659 O O . ALA A 1 86 ? 6.523 -9.054 -5.715 1.00 87.62 86 ALA A O 1
ATOM 660 N N . GLY A 1 87 ? 5.323 -7.397 -4.771 1.00 89.75 87 GLY A N 1
ATOM 661 C CA . GLY A 1 87 ? 4.717 -6.909 -6.009 1.00 89.75 87 GLY A CA 1
ATOM 662 C C . GLY A 1 87 ? 5.735 -6.269 -6.957 1.00 89.75 87 GLY A C 1
ATOM 663 O O . GLY A 1 87 ? 5.818 -6.671 -8.120 1.00 89.75 87 GLY A O 1
ATOM 664 N N . THR A 1 88 ? 6.551 -5.333 -6.466 1.00 84.50 88 THR A N 1
ATOM 665 C CA . THR A 1 88 ? 7.585 -4.668 -7.281 1.00 84.50 88 THR A CA 1
ATOM 666 C C . THR A 1 88 ? 8.623 -5.664 -7.803 1.00 84.50 88 THR A C 1
ATOM 668 O O . THR A 1 88 ? 8.969 -5.632 -8.981 1.00 84.50 88 THR A O 1
ATOM 671 N N . GLU A 1 89 ? 9.052 -6.627 -6.982 1.00 84.00 89 GLU A N 1
ATOM 672 C CA . GLU A 1 89 ? 9.981 -7.691 -7.386 1.00 84.00 89 GLU A CA 1
ATOM 673 C C . GLU A 1 89 ? 9.400 -8.619 -8.468 1.00 84.00 89 GLU A C 1
ATOM 675 O O . GLU A 1 89 ? 10.140 -9.183 -9.280 1.00 84.00 89 GLU A O 1
ATOM 680 N N . ARG A 1 90 ? 8.079 -8.836 -8.487 1.00 89.12 90 ARG A N 1
ATOM 681 C CA . ARG A 1 90 ? 7.419 -9.598 -9.557 1.00 89.12 90 ARG A CA 1
ATOM 682 C C . ARG A 1 90 ? 7.358 -8.788 -10.849 1.00 89.12 90 ARG A C 1
ATOM 684 O O . ARG A 1 90 ? 7.724 -9.329 -11.887 1.00 89.12 90 ARG A O 1
ATOM 691 N N . ILE A 1 91 ? 6.961 -7.520 -10.773 1.00 87.31 91 ILE A N 1
ATOM 692 C CA . ILE A 1 91 ? 6.880 -6.612 -11.929 1.00 87.31 91 ILE A CA 1
ATOM 693 C C . ILE A 1 91 ? 8.257 -6.416 -12.571 1.00 87.31 91 ILE A C 1
ATOM 695 O O . ILE A 1 91 ? 8.376 -6.498 -13.788 1.00 87.31 91 ILE A O 1
ATOM 699 N N . GLY A 1 92 ? 9.312 -6.259 -11.768 1.00 82.88 92 GLY A N 1
ATOM 700 C CA . GLY A 1 92 ? 10.679 -6.149 -12.283 1.00 82.88 92 GLY A CA 1
ATOM 701 C C . GLY A 1 92 ? 11.184 -7.413 -12.993 1.00 82.88 92 GLY A C 1
ATOM 702 O O . GLY A 1 92 ? 12.064 -7.334 -13.845 1.00 82.88 92 GLY A O 1
ATOM 703 N N . ARG A 1 93 ? 10.636 -8.596 -12.673 1.00 86.19 93 ARG A N 1
ATOM 704 C CA . ARG A 1 93 ? 10.950 -9.857 -13.377 1.00 86.19 93 ARG A CA 1
ATOM 705 C C . ARG A 1 93 ? 10.073 -10.091 -14.603 1.00 86.19 93 ARG A C 1
ATOM 707 O O . ARG A 1 93 ? 10.534 -10.710 -15.557 1.00 86.19 93 ARG A O 1
ATOM 714 N N . ASP A 1 94 ? 8.822 -9.651 -14.546 1.00 88.94 94 ASP A N 1
ATOM 715 C CA . ASP A 1 94 ? 7.817 -9.829 -15.588 1.00 88.94 94 ASP A CA 1
ATOM 716 C C . ASP A 1 94 ? 6.920 -8.580 -15.673 1.00 88.94 94 ASP A C 1
ATOM 718 O O . ASP A 1 94 ? 5.872 -8.519 -15.016 1.00 88.94 94 ASP A O 1
ATOM 722 N N . PRO A 1 95 ? 7.305 -7.576 -16.485 1.00 87.25 95 PRO A N 1
ATOM 723 C CA . PRO A 1 95 ? 6.516 -6.357 -16.645 1.00 87.25 95 PRO A CA 1
ATOM 724 C C . PRO A 1 95 ? 5.109 -6.609 -17.205 1.00 87.25 95 PRO A C 1
ATOM 726 O O . PRO A 1 95 ? 4.188 -5.849 -16.914 1.00 87.25 95 PRO A O 1
ATOM 729 N N . ALA A 1 96 ? 4.903 -7.695 -17.963 1.00 91.19 96 ALA A N 1
ATOM 730 C CA . ALA A 1 96 ? 3.587 -8.045 -18.500 1.00 91.19 96 ALA A CA 1
ATOM 731 C C . ALA A 1 96 ? 2.605 -8.489 -17.400 1.00 91.19 96 ALA A C 1
ATOM 733 O O . ALA A 1 96 ? 1.391 -8.417 -17.587 1.00 91.19 96 ALA A O 1
ATOM 734 N N . ALA A 1 97 ? 3.104 -8.886 -16.224 1.00 91.81 97 ALA A N 1
ATOM 735 C CA . ALA A 1 97 ? 2.279 -9.220 -15.068 1.00 91.81 97 ALA A CA 1
ATOM 736 C C . ALA A 1 97 ? 1.792 -7.992 -14.275 1.00 91.81 97 ALA A C 1
ATOM 738 O O . ALA A 1 97 ? 1.220 -8.182 -13.196 1.00 91.81 97 ALA A O 1
ATOM 739 N N . PHE A 1 98 ? 2.011 -6.762 -14.763 1.00 89.81 98 PHE A N 1
ATOM 740 C CA . PHE A 1 98 ? 1.697 -5.525 -14.042 1.00 89.81 98 PHE A CA 1
ATOM 741 C C . PHE A 1 98 ? 0.266 -5.491 -13.500 1.00 89.81 98 PHE A C 1
ATOM 743 O O . PHE A 1 98 ? 0.084 -5.444 -12.286 1.00 89.81 98 PHE A O 1
ATOM 750 N N . GLU A 1 99 ? -0.747 -5.582 -14.366 1.00 93.56 99 GLU A N 1
ATOM 751 C CA . GLU A 1 99 ? -2.150 -5.430 -13.951 1.00 93.56 99 GLU A CA 1
ATOM 752 C C . GLU A 1 99 ? -2.564 -6.475 -12.909 1.00 93.56 99 GLU A C 1
ATOM 754 O O . GLU A 1 99 ? -3.166 -6.151 -11.883 1.00 93.56 99 GLU A O 1
ATOM 759 N N . ALA A 1 100 ? -2.198 -7.740 -13.142 1.00 95.94 100 ALA A N 1
ATOM 760 C CA . ALA A 1 100 ? -2.522 -8.835 -12.234 1.00 95.94 100 ALA A CA 1
ATOM 761 C C . ALA A 1 100 ? -1.830 -8.669 -10.873 1.00 95.94 100 ALA A C 1
ATOM 763 O O . ALA A 1 100 ? -2.442 -8.905 -9.829 1.00 95.94 100 ALA A O 1
ATOM 764 N N . THR A 1 101 ? -0.570 -8.231 -10.881 1.00 94.56 101 THR A N 1
ATOM 765 C CA . THR A 1 101 ? 0.214 -8.005 -9.662 1.00 94.56 101 THR A CA 1
ATOM 766 C C . THR A 1 101 ? -0.322 -6.806 -8.890 1.00 94.56 101 THR A C 1
ATOM 768 O O . THR A 1 101 ? -0.576 -6.922 -7.695 1.00 94.56 101 THR A O 1
ATOM 771 N N . ALA A 1 102 ? -0.585 -5.688 -9.569 1.00 92.06 102 ALA A N 1
ATOM 772 C CA . ALA A 1 102 ? -1.131 -4.486 -8.953 1.00 92.06 102 ALA A CA 1
ATOM 773 C C . ALA A 1 102 ? -2.491 -4.737 -8.309 1.00 92.06 102 ALA A C 1
ATOM 775 O O . ALA A 1 102 ? -2.724 -4.348 -7.160 1.00 92.06 102 ALA A O 1
ATOM 776 N N . ARG A 1 103 ? -3.365 -5.473 -9.001 1.00 95.06 103 ARG A N 1
ATOM 777 C CA . ARG A 1 103 ? -4.648 -5.892 -8.445 1.00 95.06 103 ARG A CA 1
ATOM 778 C C . ARG A 1 103 ? -4.469 -6.741 -7.183 1.00 95.06 103 ARG A C 1
ATOM 780 O O . ARG A 1 103 ? -5.096 -6.430 -6.171 1.00 95.06 103 ARG A O 1
ATOM 787 N N . ALA A 1 104 ? -3.634 -7.779 -7.232 1.00 97.12 104 ALA A N 1
ATOM 788 C CA . ALA A 1 104 ? -3.435 -8.694 -6.108 1.00 97.12 104 ALA A CA 1
ATOM 789 C C . ALA A 1 104 ? -2.815 -7.991 -4.890 1.00 97.12 104 ALA A C 1
ATOM 791 O O . ALA A 1 104 ? -3.321 -8.125 -3.777 1.00 97.12 104 ALA A O 1
ATOM 792 N N . THR A 1 105 ? -1.769 -7.187 -5.099 1.00 94.56 105 THR A N 1
ATOM 793 C CA . THR A 1 105 ? -1.132 -6.388 -4.043 1.00 94.56 105 THR A CA 1
ATOM 794 C C . THR A 1 105 ? -2.150 -5.475 -3.365 1.00 94.56 105 THR A C 1
ATOM 796 O O . THR A 1 105 ? -2.255 -5.461 -2.139 1.00 94.56 105 THR A O 1
ATOM 799 N N . ARG A 1 106 ? -2.965 -4.769 -4.155 1.00 94.38 106 ARG A N 1
ATOM 800 C CA . ARG A 1 106 ? -4.020 -3.890 -3.645 1.00 94.38 106 ARG A CA 1
ATOM 801 C C . ARG A 1 106 ? -5.061 -4.639 -2.820 1.00 94.38 106 ARG A C 1
ATOM 803 O O . ARG A 1 106 ? -5.461 -4.154 -1.766 1.00 94.38 106 ARG A O 1
ATOM 810 N N . GLU A 1 107 ? -5.509 -5.796 -3.295 1.00 95.44 107 GLU A N 1
ATOM 811 C CA . GLU A 1 107 ? -6.493 -6.620 -2.588 1.00 95.44 107 GLU A CA 1
ATOM 812 C C . GLU A 1 107 ? -5.949 -7.114 -1.242 1.00 95.44 107 GLU A C 1
ATOM 814 O O . GLU A 1 107 ? -6.632 -6.956 -0.234 1.00 95.44 107 GLU A O 1
ATOM 819 N N . VAL A 1 108 ? -4.710 -7.615 -1.192 1.00 96.00 108 VAL A N 1
ATOM 820 C CA . VAL A 1 108 ? -4.079 -8.082 0.057 1.00 96.00 108 VAL A CA 1
ATOM 821 C C . VAL A 1 108 ? -3.915 -6.944 1.064 1.00 96.00 108 VAL A C 1
ATOM 823 O O . VAL A 1 108 ? -4.258 -7.104 2.240 1.00 96.00 108 VAL A O 1
ATOM 826 N N . VAL A 1 109 ? -3.421 -5.786 0.616 1.00 94.00 109 VAL A N 1
ATOM 827 C CA . VAL A 1 109 ? -3.212 -4.628 1.495 1.00 94.00 109 VAL A CA 1
ATOM 828 C C . VAL A 1 109 ? -4.539 -4.132 2.068 1.00 94.00 109 VAL A C 1
ATOM 830 O O . VAL A 1 109 ? -4.661 -3.962 3.279 1.00 94.00 109 VAL A O 1
ATOM 833 N N . LEU A 1 110 ? -5.557 -3.947 1.224 1.00 94.38 110 LEU A N 1
ATOM 834 C CA . LEU A 1 110 ? -6.861 -3.480 1.689 1.00 94.38 110 LEU A CA 1
ATOM 835 C C . LEU A 1 110 ? -7.552 -4.514 2.579 1.00 94.38 110 LEU A C 1
ATOM 837 O O . LEU A 1 110 ? -8.074 -4.145 3.626 1.00 94.38 110 LEU A O 1
ATOM 841 N N . ALA A 1 111 ? -7.524 -5.799 2.224 1.00 94.06 111 ALA A N 1
ATOM 842 C CA . ALA A 1 111 ? -8.126 -6.854 3.041 1.00 94.06 111 ALA A CA 1
ATOM 843 C C . ALA A 1 111 ? -7.498 -6.935 4.440 1.00 94.06 111 ALA A C 1
ATOM 845 O O . ALA A 1 111 ? -8.181 -7.258 5.407 1.00 94.06 111 ALA A O 1
ATOM 846 N N . SER A 1 112 ? -6.218 -6.580 4.564 1.00 93.69 112 SER A N 1
ATOM 847 C CA . SER A 1 112 ? -5.522 -6.521 5.851 1.00 93.69 112 SER A CA 1
ATOM 848 C C . SER A 1 112 ? -5.978 -5.357 6.742 1.00 93.69 112 SER A C 1
ATOM 850 O O . SER A 1 112 ? -5.731 -5.396 7.950 1.00 93.69 112 SER A O 1
ATOM 852 N N . LEU A 1 113 ? -6.637 -4.336 6.180 1.00 93.81 113 LEU A N 1
ATOM 853 C CA . LEU A 1 113 ? -7.053 -3.102 6.862 1.00 93.81 113 LEU A CA 1
ATOM 854 C C . LEU A 1 1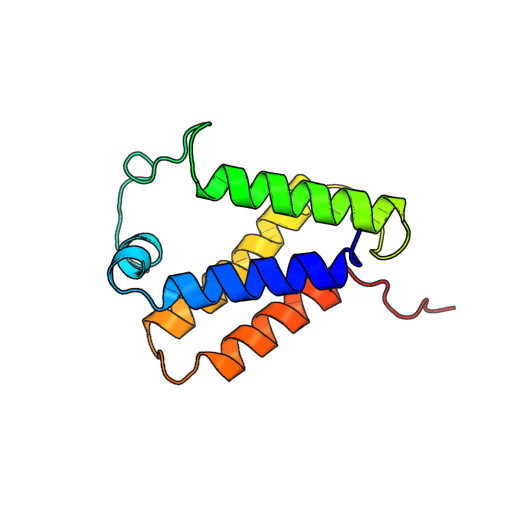13 ? -8.571 -2.973 7.033 1.00 93.81 113 LEU A C 1
ATOM 856 O O . LEU A 1 113 ? -9.029 -2.354 7.990 1.00 93.81 113 LEU A O 1
ATOM 860 N N . VAL A 1 114 ? -9.367 -3.527 6.122 1.00 89.75 114 VAL A N 1
ATOM 861 C CA . VAL A 1 114 ? -10.832 -3.480 6.210 1.00 89.75 114 VAL A CA 1
ATOM 862 C C . VAL A 1 114 ? -11.295 -4.381 7.361 1.00 89.75 114 VAL A C 1
ATOM 864 O O . VAL A 1 114 ? -10.697 -5.424 7.630 1.00 89.75 114 VAL A O 1
ATOM 867 N N . ARG A 1 115 ? -12.356 -3.982 8.074 1.00 77.06 115 ARG A N 1
ATOM 868 C CA . ARG A 1 115 ? -12.994 -4.872 9.054 1.00 77.06 115 ARG A CA 1
ATOM 869 C C . ARG A 1 115 ? -13.460 -6.145 8.343 1.00 77.06 115 ARG A C 1
ATOM 871 O O . ARG A 1 115 ? -14.217 -6.067 7.378 1.00 77.06 115 ARG A O 1
ATOM 878 N N . GLY A 1 116 ? -13.014 -7.305 8.823 1.00 63.62 116 GLY A N 1
ATOM 879 C CA . GLY A 1 116 ? -13.650 -8.569 8.460 1.00 63.62 116 GLY A CA 1
ATOM 880 C C . GLY A 1 116 ? -15.120 -8.561 8.898 1.00 63.62 116 GLY A C 1
ATOM 881 O O . GLY A 1 116 ? -15.481 -7.754 9.761 1.00 63.62 116 GLY A O 1
ATOM 882 N N . PRO A 1 117 ? -15.981 -9.413 8.316 1.00 52.81 117 PRO A N 1
ATOM 883 C CA . PRO A 1 117 ? -17.311 -9.616 8.875 1.00 52.81 117 PRO A CA 1
ATOM 884 C C . PRO A 1 117 ? -17.146 -9.984 10.353 1.00 52.81 117 PRO A C 1
ATOM 886 O O . PRO A 1 117 ? -16.366 -10.877 10.677 1.00 52.81 117 PRO A O 1
ATOM 889 N N . GLU A 1 118 ? -17.805 -9.241 11.241 1.00 53.88 118 GLU A N 1
ATOM 890 C CA . GLU A 1 118 ? -17.815 -9.560 12.666 1.00 53.88 118 GLU A CA 1
ATOM 891 C C . GLU A 1 118 ? -18.409 -10.967 12.807 1.00 53.88 118 GLU A C 1
ATOM 893 O O . GLU A 1 118 ? -19.585 -11.173 12.503 1.00 53.88 118 GLU A O 1
ATOM 898 N N . GLU A 1 119 ? -17.596 -11.953 13.196 1.00 49.88 119 GLU A N 1
ATOM 899 C CA . GLU A 1 119 ? -18.124 -13.236 13.658 1.00 49.88 119 GLU A CA 1
ATOM 900 C C . GLU A 1 119 ? -18.886 -12.943 14.956 1.00 49.88 119 GLU A C 1
ATOM 902 O O . GLU A 1 119 ? -18.284 -12.705 16.004 1.00 49.88 119 GLU A O 1
ATOM 907 N N . SER A 1 120 ? -20.211 -12.831 14.822 1.00 40.47 120 SER A N 1
ATOM 908 C CA . SER A 1 120 ? -21.169 -12.700 15.925 1.00 40.47 120 SER A CA 1
ATOM 909 C C . SER A 1 120 ? -21.333 -14.013 16.677 1.00 40.47 120 SER A C 1
ATOM 911 O O . SER A 1 120 ? -21.348 -15.070 16.004 1.00 40.47 120 SER A O 1
#

Foldseek 3Di:
DDALLVVVLVLLLVLLVQLLDPVCVLVLEPPPPPPPVNQCPDPPHPVVVSLVVNLVSLVVCVVVVQWDDPPPSSVLSVVLVVLSSVLSNVCSVPVVCSVVSSVVSSCVSVVSTGDDPPPD

Sequence (120 aa):
QDPAAQRLREIIEAVLQASTDDALQLIFRPGFNLPVTEVPMGPDSPFRAIMVHVEDVVRDGMARGEFRDVGDVPLAVELLSGVMRAGTERIGRDPAAFEATARATREVVLASLVRGPEES

Radius of gyration: 15.12 Å; chains: 1; bounding box: 46×27×36 Å